Protein AF-A0A7V9LUW0-F1 (afdb_monomer_lite)

Foldseek 3Di:
DVCVVVVVDDDPDDDDPVVHDCVVVQVVCVVVVNHDDDDDDD

Structure (mmCIF, N/CA/C/O backbone):
data_AF-A0A7V9LUW0-F1
#
_entry.id   AF-A0A7V9LUW0-F1
#
loop_
_atom_site.group_PDB
_atom_site.id
_atom_site.type_symbol
_atom_site.label_atom_id
_atom_site.label_alt_id
_atom_site.label_comp_id
_atom_site.label_asym_id
_atom_site.label_entity_id
_atom_site.label_seq_id
_atom_site.pdbx_PDB_ins_code
_atom_site.Cartn_x
_atom_site.Cartn_y
_atom_site.Cartn_z
_atom_site.occupancy
_atom_site.B_iso_or_equiv
_atom_site.auth_seq_id
_atom_site.auth_comp_id
_atom_site.auth_asym_id
_atom_site.auth_atom_id
_atom_site.pdbx_PDB_model_num
ATOM 1 N N . MET A 1 1 ? -6.019 4.089 3.198 1.00 76.00 1 MET A N 1
ATOM 2 C CA . MET A 1 1 ? -5.985 3.680 4.625 1.00 76.00 1 MET A CA 1
ATOM 3 C C . MET A 1 1 ? -6.164 2.176 4.816 1.00 76.00 1 MET A C 1
ATOM 5 O O . MET A 1 1 ? -5.699 1.663 5.822 1.00 76.00 1 MET A O 1
ATOM 9 N N . GLU A 1 2 ? -6.771 1.462 3.865 1.00 89.88 2 GLU A N 1
ATOM 10 C CA . GLU A 1 2 ? -7.050 0.020 3.976 1.00 89.88 2 GLU A CA 1
ATOM 11 C C . GLU A 1 2 ? -5.806 -0.849 4.196 1.00 89.88 2 GLU A C 1
ATOM 13 O O . GLU A 1 2 ? -5.820 -1.689 5.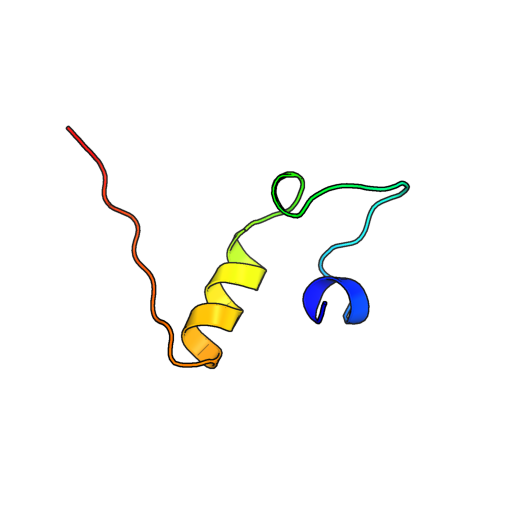084 1.00 89.88 2 GLU A O 1
ATOM 18 N N . LEU A 1 3 ? -4.695 -0.592 3.495 1.00 92.25 3 LEU A N 1
ATOM 19 C CA . LEU A 1 3 ? -3.454 -1.368 3.668 1.00 92.25 3 LEU A CA 1
ATOM 20 C C . LEU A 1 3 ? -2.812 -1.200 5.052 1.00 92.25 3 LEU A C 1
ATOM 22 O O . LEU A 1 3 ? -2.229 -2.143 5.581 1.00 92.25 3 LEU A O 1
ATOM 26 N N . MET A 1 4 ? -2.939 -0.015 5.656 1.00 89.94 4 MET A N 1
ATOM 27 C CA . MET A 1 4 ? -2.480 0.232 7.028 1.00 89.94 4 MET A CA 1
ATOM 28 C C . MET A 1 4 ? -3.429 -0.405 8.046 1.00 89.94 4 MET A C 1
ATOM 30 O O . MET A 1 4 ? -2.977 -1.030 9.000 1.00 89.94 4 MET A O 1
ATOM 34 N N . ALA A 1 5 ? -4.743 -0.294 7.822 1.00 90.00 5 ALA A N 1
ATOM 35 C CA . ALA A 1 5 ? -5.759 -0.899 8.682 1.00 90.00 5 ALA A CA 1
ATOM 36 C C . ALA A 1 5 ? -5.690 -2.438 8.678 1.00 90.00 5 ALA A C 1
ATOM 38 O O . ALA A 1 5 ? -5.873 -3.060 9.720 1.00 90.00 5 ALA A O 1
ATOM 39 N N . ALA A 1 6 ? -5.374 -3.042 7.530 1.00 92.19 6 ALA A N 1
ATOM 40 C CA . ALA A 1 6 ? -5.154 -4.479 7.380 1.00 92.19 6 ALA A CA 1
ATOM 41 C C . ALA A 1 6 ? -3.783 -4.948 7.908 1.00 92.19 6 ALA A C 1
ATOM 43 O O . ALA A 1 6 ? -3.535 -6.148 7.996 1.00 92.19 6 ALA A O 1
ATOM 44 N N . GLY A 1 7 ? -2.874 -4.025 8.244 1.00 91.62 7 GLY A N 1
ATOM 45 C CA . GLY A 1 7 ? -1.519 -4.336 8.708 1.00 91.62 7 GLY A CA 1
ATOM 46 C C . GLY A 1 7 ? -0.540 -4.772 7.611 1.00 91.62 7 GLY A C 1
ATOM 47 O O . GLY A 1 7 ? 0.615 -5.051 7.926 1.00 91.62 7 GLY A O 1
ATOM 48 N N . THR A 1 8 ? -0.965 -4.799 6.343 1.00 94.00 8 THR A N 1
ATOM 49 C CA . THR A 1 8 ? -0.108 -5.078 5.178 1.00 94.00 8 THR A CA 1
ATOM 50 C C . THR A 1 8 ? 1.004 -4.041 5.049 1.00 94.00 8 THR A C 1
ATOM 52 O O . THR A 1 8 ? 2.165 -4.387 4.847 1.00 94.00 8 THR A O 1
ATOM 55 N N . TRP A 1 9 ? 0.665 -2.763 5.217 1.00 92.62 9 TRP A N 1
ATOM 56 C CA . TRP A 1 9 ? 1.641 -1.686 5.351 1.00 92.62 9 TRP A CA 1
ATOM 57 C C . TRP A 1 9 ? 1.805 -1.349 6.827 1.00 92.62 9 TRP A C 1
ATOM 59 O O .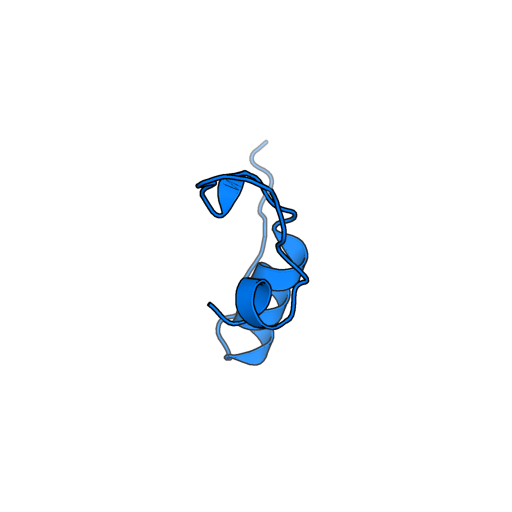 TRP A 1 9 ? 0.957 -0.688 7.429 1.00 92.62 9 TRP A O 1
ATOM 69 N N . ARG A 1 10 ? 2.902 -1.825 7.422 1.00 90.00 10 ARG A N 1
ATOM 70 C CA . ARG A 1 10 ? 3.228 -1.597 8.831 1.00 90.00 10 ARG A CA 1
ATOM 71 C C . ARG A 1 10 ? 4.700 -1.246 8.991 1.00 90.00 10 ARG A C 1
ATOM 73 O O . ARG A 1 10 ? 5.562 -2.010 8.571 1.00 90.00 10 ARG A O 1
ATOM 80 N N . ASN A 1 11 ? 4.986 -0.135 9.664 1.00 85.38 11 ASN A N 1
ATOM 81 C CA . ASN A 1 11 ? 6.323 0.192 10.153 1.00 85.38 11 ASN A CA 1
ATOM 82 C C . ASN A 1 11 ? 6.239 1.115 11.382 1.00 85.38 11 ASN A C 1
ATOM 84 O O . ASN A 1 11 ? 5.168 1.643 11.685 1.00 85.38 11 ASN A O 1
ATOM 88 N N . ALA A 1 12 ? 7.346 1.286 12.104 1.00 80.12 12 ALA A N 1
ATOM 89 C CA . ALA A 1 12 ? 7.437 2.248 13.200 1.00 80.12 12 ALA A CA 1
ATOM 90 C C . ALA A 1 12 ? 7.732 3.659 12.655 1.00 80.12 12 ALA A C 1
ATOM 92 O O . ALA A 1 12 ? 8.636 3.832 11.842 1.00 80.12 12 ALA A O 1
ATOM 93 N N . GLY A 1 13 ? 6.998 4.668 13.136 1.00 83.00 13 GLY A N 1
ATOM 94 C CA . GLY A 1 13 ? 7.156 6.068 12.718 1.00 83.00 13 GLY A CA 1
ATOM 95 C C . GLY A 1 13 ? 6.166 6.518 11.637 1.00 83.00 13 GLY A C 1
ATOM 96 O O . GLY A 1 13 ? 5.245 5.790 11.277 1.00 83.00 13 GLY A O 1
ATOM 97 N N . VAL A 1 14 ? 6.333 7.753 11.148 1.00 86.31 14 VAL A N 1
ATOM 98 C CA . VAL A 1 14 ? 5.500 8.337 10.081 1.00 86.31 14 VAL A CA 1
ATOM 99 C C . VAL A 1 14 ? 6.231 8.160 8.756 1.00 86.31 14 VAL A C 1
ATOM 101 O O . VAL A 1 14 ? 7.170 8.896 8.465 1.00 86.31 14 VAL A O 1
ATOM 104 N N . LEU A 1 15 ? 5.814 7.168 7.974 1.00 88.38 15 LEU A N 1
ATOM 105 C CA . LEU A 1 15 ? 6.332 6.917 6.631 1.00 88.38 15 LEU A CA 1
ATOM 106 C C . LEU A 1 15 ? 5.244 7.192 5.598 1.00 88.38 15 LEU A C 1
ATOM 108 O O . LEU A 1 15 ? 4.075 6.867 5.822 1.00 88.38 15 LEU A O 1
ATOM 112 N N . GLY A 1 16 ? 5.636 7.774 4.469 1.00 87.38 16 GLY A N 1
ATOM 113 C CA . GLY A 1 16 ? 4.767 7.886 3.307 1.00 87.38 16 GLY A CA 1
ATOM 114 C C . GLY A 1 16 ? 4.592 6.540 2.583 1.00 87.38 16 GLY A C 1
ATOM 115 O O . GLY A 1 16 ? 5.340 5.590 2.835 1.00 87.38 16 GLY A O 1
ATOM 116 N N . PRO A 1 17 ? 3.591 6.430 1.691 1.00 87.75 17 PRO A N 1
ATOM 117 C CA . PRO A 1 17 ? 3.310 5.218 0.916 1.00 87.75 17 PRO A CA 1
ATOM 118 C C . PRO A 1 17 ? 4.492 4.750 0.047 1.00 87.75 17 PRO A C 1
ATOM 120 O O . PRO A 1 17 ? 4.609 3.560 -0.227 1.00 87.75 17 PRO A O 1
ATOM 123 N N . GLU A 1 18 ? 5.391 5.655 -0.345 1.00 90.56 18 GLU A N 1
ATOM 124 C CA . GLU A 1 18 ? 6.603 5.368 -1.123 1.00 90.56 18 GLU A CA 1
ATOM 125 C C . GLU A 1 18 ? 7.620 4.477 -0.396 1.00 90.56 18 GLU A C 1
ATOM 127 O O . GLU A 1 18 ? 8.503 3.905 -1.032 1.00 90.56 18 GLU A O 1
ATOM 132 N N . ALA A 1 19 ? 7.504 4.347 0.927 1.00 93.12 19 ALA A N 1
ATOM 133 C CA . ALA A 1 19 ? 8.366 3.487 1.732 1.00 93.12 19 ALA A CA 1
ATOM 134 C C . ALA A 1 19 ? 7.910 2.015 1.763 1.00 93.12 19 ALA A C 1
ATOM 136 O O . ALA A 1 19 ? 8.560 1.192 2.412 1.00 93.12 19 ALA A O 1
ATOM 137 N N . PHE A 1 20 ? 6.791 1.678 1.118 1.00 92.44 20 PHE A N 1
ATOM 138 C CA . PHE A 1 20 ? 6.188 0.347 1.155 1.00 92.44 20 PHE A CA 1
ATOM 139 C C . PHE A 1 20 ? 6.166 -0.313 -0.226 1.00 92.44 20 PHE A C 1
ATOM 141 O O . PHE A 1 20 ? 6.313 0.345 -1.253 1.00 92.44 20 PHE A O 1
ATOM 148 N N . ASP A 1 21 ? 5.957 -1.633 -0.240 1.00 94.19 21 ASP A N 1
ATOM 149 C CA . ASP A 1 21 ? 5.718 -2.374 -1.478 1.00 94.19 21 ASP A CA 1
ATOM 150 C C . ASP A 1 21 ? 4.491 -1.782 -2.201 1.00 94.19 21 ASP A C 1
ATOM 152 O O . ASP A 1 21 ? 3.411 -1.717 -1.594 1.00 94.19 21 ASP A O 1
ATOM 156 N N . PRO A 1 22 ? 4.631 -1.332 -3.464 1.00 94.75 22 PRO A N 1
ATOM 157 C CA . PRO A 1 22 ? 3.531 -0.741 -4.213 1.00 94.75 22 PRO A CA 1
ATOM 158 C C . PRO A 1 22 ? 2.480 -1.766 -4.662 1.00 94.75 22 PRO A C 1
ATOM 160 O O . PRO A 1 22 ? 1.340 -1.370 -4.910 1.00 94.75 22 PRO A O 1
ATOM 163 N N . VAL A 1 23 ? 2.807 -3.061 -4.760 1.00 95.06 23 VAL A N 1
ATOM 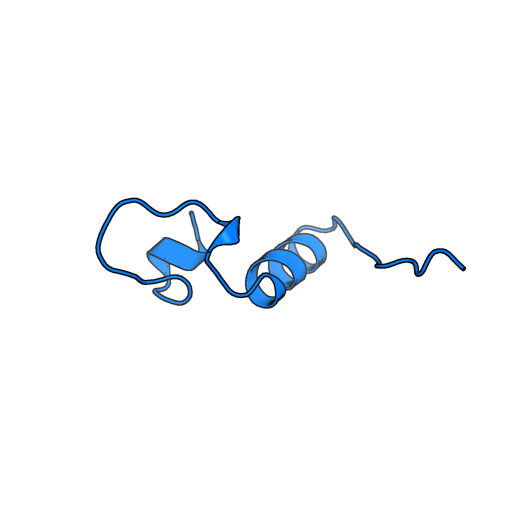164 C CA . VAL A 1 23 ? 1.917 -4.074 -5.364 1.00 95.06 23 VAL A CA 1
ATOM 165 C C . VAL A 1 23 ? 0.541 -4.154 -4.681 1.00 95.06 23 VAL A C 1
ATOM 167 O O . VAL A 1 23 ? -0.460 -4.032 -5.387 1.00 95.06 23 VAL A O 1
ATOM 170 N N . PRO A 1 24 ? 0.422 -4.225 -3.339 1.00 94.81 24 PRO A N 1
ATOM 171 C CA . PRO A 1 24 ? -0.887 -4.276 -2.682 1.00 94.81 24 PRO A CA 1
ATOM 172 C C . PRO A 1 24 ? -1.772 -3.052 -2.957 1.00 94.81 24 PRO A C 1
ATOM 174 O O . PRO A 1 24 ? -2.996 -3.148 -2.952 1.00 94.81 24 PRO A O 1
ATOM 177 N N . PHE A 1 25 ? -1.172 -1.884 -3.194 1.00 94.12 25 PHE A N 1
ATOM 178 C CA . PHE A 1 25 ? -1.918 -0.679 -3.561 1.00 94.12 25 PHE A CA 1
ATOM 179 C C . PHE A 1 25 ? -2.397 -0.733 -5.011 1.00 94.12 25 PHE A C 1
ATOM 181 O O . PHE A 1 25 ? -3.538 -0.388 -5.311 1.00 94.12 25 PHE A O 1
ATOM 188 N N . LEU A 1 26 ? -1.534 -1.205 -5.902 1.00 95.69 26 LEU A N 1
ATOM 189 C CA . LEU A 1 26 ? -1.830 -1.394 -7.314 1.00 95.69 26 LEU A CA 1
ATOM 190 C C . LEU A 1 26 ? -2.942 -2.441 -7.545 1.00 95.69 26 LEU A C 1
ATOM 192 O O . LEU A 1 26 ? -3.799 -2.263 -8.418 1.00 95.69 26 LEU A O 1
ATOM 196 N N . ASP A 1 27 ? -3.007 -3.483 -6.717 1.00 95.94 27 ASP A N 1
ATOM 197 C CA . ASP A 1 27 ? -4.109 -4.453 -6.729 1.00 95.94 27 ASP A CA 1
ATOM 198 C C . ASP A 1 27 ? -5.451 -3.802 -6.349 1.00 95.94 27 ASP A C 1
ATOM 200 O O . ASP A 1 27 ? -6.467 -4.044 -7.009 1.00 95.94 27 ASP A O 1
ATOM 204 N N . LEU A 1 28 ? -5.459 -2.910 -5.347 1.00 95.94 28 LEU A N 1
ATOM 205 C CA . LEU A 1 28 ? -6.661 -2.159 -4.959 1.00 95.94 28 LEU A CA 1
ATOM 206 C C . LEU A 1 28 ? -7.165 -1.252 -6.085 1.00 95.94 28 LEU A C 1
ATOM 208 O O . LEU A 1 28 ? -8.374 -1.149 -6.280 1.00 95.94 28 LEU A O 1
ATOM 212 N N . LEU A 1 29 ? -6.271 -0.626 -6.857 1.00 96.12 29 LEU A N 1
ATOM 213 C CA . LEU A 1 29 ? -6.678 0.182 -8.011 1.00 96.12 29 LEU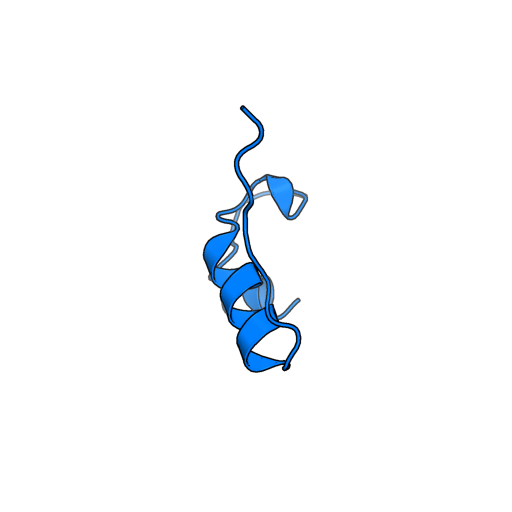 A CA 1
ATOM 214 C C . LEU A 1 29 ? -7.469 -0.657 -9.022 1.00 96.12 29 LEU A C 1
ATOM 216 O O . LEU A 1 29 ? -8.540 -0.247 -9.469 1.00 96.12 29 LEU A O 1
ATOM 220 N N . THR A 1 30 ? -6.991 -1.867 -9.313 1.00 96.12 30 THR A N 1
ATOM 221 C CA . THR A 1 30 ? -7.695 -2.807 -10.196 1.00 96.12 30 THR A CA 1
ATOM 222 C C . THR A 1 30 ? -9.038 -3.229 -9.598 1.00 96.12 30 THR A C 1
ATOM 224 O O . THR A 1 30 ? -10.055 -3.180 -10.292 1.00 96.12 30 THR A O 1
ATOM 227 N N . ALA A 1 31 ? -9.070 -3.578 -8.307 1.00 96.44 31 ALA A N 1
ATOM 228 C CA . ALA A 1 31 ? -10.295 -3.965 -7.603 1.00 96.44 31 ALA A CA 1
ATOM 229 C C . ALA A 1 31 ? -11.354 -2.846 -7.584 1.00 96.44 31 ALA A C 1
ATOM 231 O O . ALA A 1 31 ? -12.550 -3.125 -7.668 1.00 96.44 31 ALA A O 1
ATOM 232 N N . TYR A 1 32 ? -10.924 -1.582 -7.545 1.00 97.56 32 TYR A N 1
ATOM 233 C CA . TYR A 1 32 ? -11.793 -0.404 -7.606 1.00 97.56 32 TYR A CA 1
ATOM 234 C C . TYR A 1 32 ? -12.120 0.074 -9.027 1.00 97.56 32 TYR A C 1
ATOM 236 O O . TYR A 1 32 ? -12.691 1.150 -9.201 1.00 97.56 32 TYR A O 1
ATOM 244 N N . GLY A 1 33 ? -11.794 -0.712 -10.056 1.00 97.31 33 GLY A N 1
ATOM 245 C CA . GLY A 1 33 ? -12.126 -0.383 -11.444 1.00 97.31 33 GLY A CA 1
ATOM 246 C C . GLY A 1 33 ? -11.243 0.705 -12.060 1.00 97.31 33 GLY A C 1
ATOM 247 O O . GLY A 1 33 ? -11.613 1.286 -13.077 1.00 97.31 33 GLY A O 1
ATOM 248 N N . SER A 1 34 ? -10.080 0.976 -11.466 1.00 96.75 34 SER A N 1
ATOM 249 C CA . SER A 1 34 ? -9.050 1.892 -11.970 1.00 96.75 34 SER A CA 1
ATOM 250 C C . SER A 1 34 ? -7.802 1.104 -12.404 1.00 96.75 34 SER A C 1
ATOM 252 O O . SER A 1 34 ? -6.790 1.131 -11.707 1.00 96.75 34 SER A O 1
ATOM 254 N N . PRO A 1 35 ? -7.843 0.353 -13.520 1.00 94.50 35 PRO A N 1
ATOM 255 C CA . PRO A 1 35 ? -6.709 -0.462 -13.952 1.00 94.50 35 PRO A CA 1
ATOM 256 C C . PRO A 1 35 ? -5.479 0.401 -14.271 1.00 94.50 35 PRO A C 1
ATOM 258 O O . PRO A 1 35 ? -5.594 1.532 -14.749 1.00 94.50 35 PRO A O 1
ATOM 261 N N . TRP A 1 36 ? -4.293 -0.151 -14.032 1.00 95.50 36 TRP A N 1
ATOM 262 C CA . TRP A 1 36 ? -3.006 0.521 -14.218 1.00 95.50 36 TRP A CA 1
ATOM 263 C C . TRP A 1 36 ? -2.062 -0.346 -15.055 1.00 95.50 36 TRP A C 1
ATOM 265 O O .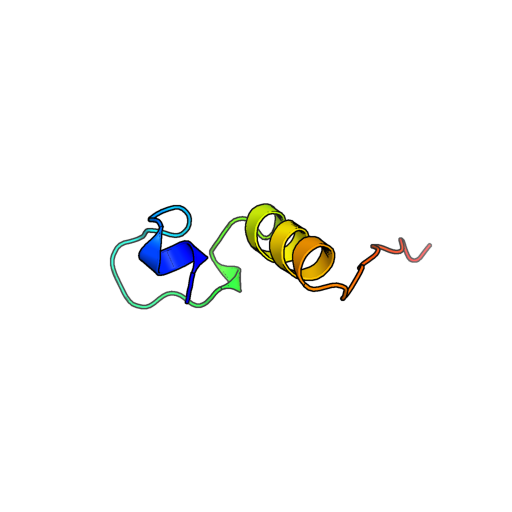 TRP A 1 36 ? -2.213 -1.565 -15.126 1.00 95.50 36 TRP A O 1
ATOM 275 N N . HIS A 1 37 ? -1.058 0.289 -15.664 1.00 94.19 37 HIS A N 1
ATOM 276 C CA . HIS A 1 37 ? -0.000 -0.389 -16.411 1.00 94.19 37 HIS A CA 1
ATOM 277 C C . HIS A 1 37 ? 1.327 0.367 -16.279 1.00 94.19 37 HIS A C 1
ATOM 279 O O . HIS A 1 37 ? 1.339 1.594 -16.181 1.00 94.19 37 HIS A O 1
ATOM 285 N N . GLN A 1 38 ? 2.445 -0.360 -16.322 1.00 93.44 38 GLN A N 1
ATOM 286 C CA . GLN A 1 38 ? 3.787 0.213 -16.428 1.00 93.44 38 GLN A CA 1
ATOM 287 C C . GLN A 1 38 ? 4.240 0.205 -17.892 1.00 93.44 38 GLN A C 1
ATOM 289 O O . GLN A 1 38 ? 3.996 -0.757 -18.619 1.00 93.44 38 GLN A O 1
ATOM 294 N N . ARG A 1 39 ? 4.920 1.270 -18.321 1.00 95.06 39 ARG A N 1
ATOM 295 C CA . ARG A 1 39 ? 5.545 1.357 -19.643 1.00 95.06 39 ARG A CA 1
ATOM 296 C C . ARG A 1 39 ? 7.031 1.626 -19.480 1.00 95.06 39 ARG A C 1
ATOM 298 O O . ARG A 1 39 ? 7.404 2.592 -18.822 1.00 95.06 39 ARG A O 1
ATOM 305 N 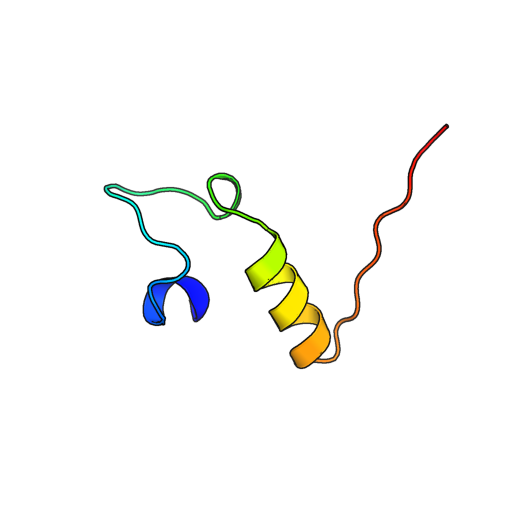N . GLU A 1 40 ? 7.852 0.808 -20.120 1.00 95.38 40 GLU A N 1
ATOM 306 C CA . GLU A 1 40 ? 9.280 1.079 -20.252 1.00 95.38 40 GLU A CA 1
ATOM 307 C C . GLU A 1 40 ? 9.504 2.139 -21.335 1.00 95.38 40 GLU A C 1
ATOM 309 O O . GLU A 1 40 ? 8.900 2.087 -22.411 1.00 95.38 40 GLU A O 1
ATOM 314 N N . LEU A 1 41 ? 10.336 3.132 -21.027 1.00 90.25 41 LEU A N 1
ATOM 315 C CA . LEU A 1 41 ? 10.809 4.109 -22.001 1.00 90.25 41 LEU A CA 1
ATOM 316 C C . LEU A 1 41 ? 12.211 3.673 -22.439 1.00 90.25 41 LEU A C 1
ATOM 318 O O . LEU A 1 41 ? 13.103 3.588 -21.596 1.00 90.25 41 LEU A O 1
ATOM 322 N N . GLY A 1 42 ? 12.354 3.341 -23.724 1.00 84.75 42 GLY A N 1
ATOM 323 C CA . GLY A 1 42 ? 13.638 3.035 -24.363 1.00 84.75 42 GLY A CA 1
ATOM 324 C C . GLY A 1 42 ? 14.390 4.274 -24.822 1.00 84.75 42 GLY A C 1
ATOM 325 O O . GLY A 1 42 ? 13.759 5.355 -24.900 1.00 84.75 42 GLY A O 1
#

Secondary structure (DSSP, 8-state):
-HHHHTTSS--SS---GGGS-SHHHHHHHHHTT---------

Radius of gyration: 12.47 Å; chains: 1; bounding box: 26×13×38 Å

pLDDT: mean 91.83, std 4.75, range [76.0, 97.56]

Sequence (42 aa):
MELMAAGTWRNAGVLGPEAFDPVPFLDLLTAYGSPWHQRELG